Protein AF-A0A6F8T9M8-F1 (afdb_monomer)

Mean predicted aligned error: 12.47 Å

pLDDT: mean 72.87, std 20.59, range [35.25, 96.31]

Nearest PDB structures (foldseek):
  6jpa-assembly1_E  TM=3.688E-01  e=9.838E+00  Oryctolagus cuniculus

Structure (mmCIF, N/CA/C/O backbone):
data_AF-A0A6F8T9M8-F1
#
_entry.id   AF-A0A6F8T9M8-F1
#
loop_
_atom_site.group_PDB
_atom_site.id
_atom_site.type_symbol
_atom_site.label_atom_id
_atom_site.label_alt_id
_atom_site.label_comp_id
_atom_site.label_asym_id
_atom_site.label_entity_id
_atom_site.label_seq_id
_atom_site.pdbx_PDB_ins_code
_atom_site.Cartn_x
_atom_site.Cartn_y
_atom_site.Cartn_z
_atom_site.occupancy
_atom_site.B_iso_or_equiv
_atom_site.auth_seq_id
_atom_site.auth_comp_id
_atom_site.auth_asym_id
_atom_site.auth_atom_id
_atom_site.pdbx_PDB_model_num
ATOM 1 N N . MET A 1 1 ? 13.494 2.094 -14.022 1.00 35.25 1 MET A N 1
ATOM 2 C CA . MET A 1 1 ? 14.704 1.904 -13.189 1.00 35.25 1 MET A CA 1
ATOM 3 C C . MET A 1 1 ? 14.731 2.970 -12.108 1.00 35.25 1 MET A C 1
ATOM 5 O O . MET A 1 1 ? 15.024 4.122 -12.408 1.00 35.25 1 MET A O 1
ATOM 9 N N . CYS A 1 2 ? 14.382 2.613 -10.874 1.00 37.81 2 CYS A N 1
ATOM 10 C CA . CYS A 1 2 ? 14.589 3.491 -9.726 1.00 37.81 2 CYS A CA 1
ATOM 11 C C . CYS A 1 2 ? 16.069 3.392 -9.318 1.00 37.81 2 CYS A C 1
ATOM 13 O O . CYS A 1 2 ? 16.525 2.294 -9.006 1.00 37.81 2 CYS A O 1
ATOM 15 N N . PRO A 1 3 ? 16.855 4.482 -9.376 1.00 40.31 3 PRO A N 1
ATOM 16 C CA . PRO A 1 3 ? 18.238 4.455 -8.921 1.00 40.31 3 PRO A CA 1
ATOM 17 C C . PRO A 1 3 ? 18.263 4.249 -7.402 1.00 40.31 3 PRO A C 1
ATOM 19 O O . PRO A 1 3 ? 17.429 4.806 -6.688 1.00 40.31 3 PRO A O 1
ATOM 22 N N . GLU A 1 4 ? 19.227 3.462 -6.930 1.00 45.34 4 GLU A N 1
ATOM 23 C CA . GLU A 1 4 ? 19.414 2.910 -5.576 1.00 45.34 4 GLU A CA 1
ATOM 24 C C . GLU A 1 4 ? 19.628 3.947 -4.445 1.00 45.34 4 GLU A C 1
ATOM 26 O O . GLU A 1 4 ? 20.493 3.808 -3.581 1.00 45.34 4 GLU A O 1
ATOM 31 N N . ASN A 1 5 ? 18.853 5.028 -4.405 1.00 49.91 5 ASN A N 1
ATOM 32 C CA . ASN A 1 5 ? 18.964 6.061 -3.386 1.00 49.91 5 ASN A CA 1
ATOM 33 C C . ASN A 1 5 ? 17.961 5.805 -2.256 1.00 49.91 5 ASN A C 1
ATOM 35 O O . ASN A 1 5 ? 16.761 6.007 -2.419 1.00 49.91 5 ASN A O 1
ATOM 39 N N . ARG A 1 6 ? 18.453 5.468 -1.054 1.00 49.44 6 ARG A N 1
ATOM 40 C CA . ARG A 1 6 ? 17.645 5.343 0.186 1.00 49.44 6 ARG A CA 1
ATOM 41 C C . ARG A 1 6 ? 16.740 6.552 0.470 1.00 49.44 6 ARG A C 1
ATOM 43 O O . ARG A 1 6 ? 15.742 6.416 1.170 1.00 49.44 6 ARG A O 1
ATOM 50 N N . ALA A 1 7 ? 17.079 7.736 -0.044 1.00 52.22 7 ALA A N 1
ATOM 51 C CA . ALA A 1 7 ? 16.237 8.929 0.054 1.00 52.22 7 ALA A CA 1
ATOM 52 C C . ALA A 1 7 ? 14.941 8.833 -0.781 1.00 52.22 7 ALA A C 1
ATOM 54 O O . ALA A 1 7 ? 13.928 9.399 -0.382 1.00 52.22 7 ALA A O 1
ATOM 55 N N . TYR A 1 8 ? 14.972 8.107 -1.903 1.00 52.41 8 TYR A N 1
ATOM 56 C CA . TYR A 1 8 ? 13.845 7.892 -2.815 1.00 52.41 8 TYR A CA 1
ATOM 57 C C . TYR A 1 8 ? 12.828 6.909 -2.221 1.00 52.41 8 TYR A C 1
ATOM 59 O O . TYR A 1 8 ? 11.646 7.230 -2.140 1.00 52.41 8 TYR A O 1
ATOM 67 N N . ILE A 1 9 ? 13.317 5.782 -1.688 1.00 56.09 9 ILE A N 1
ATOM 68 C CA . ILE A 1 9 ? 12.514 4.749 -1.004 1.00 56.09 9 ILE A CA 1
ATOM 69 C C . ILE A 1 9 ? 11.784 5.340 0.204 1.00 56.09 9 ILE A C 1
ATOM 71 O O . ILE A 1 9 ? 10.574 5.203 0.357 1.00 56.09 9 ILE A O 1
ATOM 75 N N . ARG A 1 10 ? 12.496 6.134 1.017 1.00 62.06 10 ARG A N 1
ATOM 76 C CA . ARG A 1 10 ? 11.865 6.828 2.143 1.00 62.06 10 ARG A CA 1
ATOM 77 C C . ARG A 1 10 ? 10.745 7.764 1.697 1.00 62.06 10 ARG A C 1
ATOM 79 O O . ARG A 1 10 ? 9.869 8.048 2.500 1.00 62.06 10 ARG A O 1
ATOM 86 N N . ASN A 1 11 ? 10.755 8.298 0.478 1.00 78.56 11 ASN A N 1
ATOM 87 C CA . ASN A 1 11 ? 9.711 9.230 0.063 1.00 78.56 11 ASN A CA 1
ATOM 88 C C . ASN A 1 11 ? 8.414 8.511 -0.327 1.00 78.56 11 ASN A C 1
ATOM 90 O O . ASN A 1 11 ? 7.344 8.949 0.092 1.00 78.56 11 ASN A O 1
ATOM 94 N N . CYS A 1 12 ? 8.494 7.388 -1.049 1.00 85.75 12 CYS A N 1
ATOM 95 C CA . CYS A 1 12 ? 7.301 6.618 -1.403 1.00 85.75 12 CYS A CA 1
ATOM 96 C C . CYS A 1 12 ? 6.661 5.940 -0.181 1.00 85.75 12 CYS A C 1
ATOM 98 O O . CYS A 1 12 ? 5.442 6.018 -0.036 1.00 85.75 12 CYS A O 1
ATOM 100 N N . GLU A 1 13 ? 7.449 5.412 0.761 1.00 89.38 13 GLU A N 1
ATOM 101 C CA . GLU A 1 13 ? 6.940 4.864 2.029 1.00 89.38 13 GLU A CA 1
ATOM 102 C C . GLU A 1 13 ? 6.153 5.907 2.838 1.00 89.38 13 GLU A C 1
ATOM 104 O O . GLU A 1 13 ? 5.002 5.674 3.217 1.00 89.38 13 GLU A O 1
ATOM 109 N N . HIS A 1 14 ? 6.744 7.085 3.086 1.00 85.75 14 HIS A N 1
ATOM 110 C CA . HIS A 1 14 ? 6.089 8.126 3.886 1.00 85.75 14 HIS A CA 1
ATOM 111 C C . HIS A 1 14 ? 4.812 8.646 3.218 1.00 85.75 14 HIS A C 1
ATOM 113 O O . HIS A 1 14 ? 3.808 8.863 3.900 1.00 85.75 14 HIS A O 1
ATOM 119 N N . GLN A 1 15 ? 4.832 8.854 1.900 1.00 88.38 15 GLN A N 1
ATOM 120 C CA . GLN A 1 15 ? 3.669 9.368 1.178 1.00 88.38 15 GLN A CA 1
ATOM 121 C C . GLN A 1 15 ? 2.545 8.333 1.090 1.00 88.38 15 GLN A C 1
ATOM 123 O O . GLN A 1 15 ? 1.382 8.683 1.299 1.00 88.38 15 GLN A O 1
ATOM 128 N N . SER A 1 16 ? 2.877 7.062 0.860 1.00 92.56 16 SER A N 1
ATOM 129 C CA . SER A 1 16 ? 1.905 5.965 0.856 1.00 92.56 16 SER A CA 1
ATOM 130 C C . SER A 1 16 ? 1.310 5.719 2.237 1.00 92.56 16 SER A C 1
ATOM 132 O O . SER A 1 16 ? 0.094 5.565 2.358 1.00 92.56 16 SER A O 1
ATOM 134 N N . PHE A 1 17 ? 2.120 5.783 3.296 1.00 91.00 17 PHE A N 1
ATOM 135 C CA . PHE A 1 17 ? 1.613 5.736 4.665 1.00 91.00 17 PHE A CA 1
ATOM 136 C C . PHE A 1 17 ? 0.635 6.881 4.951 1.00 91.00 17 PHE A C 1
ATOM 138 O O . PHE A 1 17 ? -0.466 6.640 5.451 1.00 91.00 17 PHE A O 1
ATOM 145 N N . TYR A 1 18 ? 1.010 8.116 4.601 1.00 86.88 18 TYR A N 1
ATOM 146 C CA . TYR A 1 18 ? 0.172 9.290 4.836 1.00 86.88 18 TYR A CA 1
ATOM 147 C C . TYR A 1 18 ? -1.163 9.200 4.098 1.00 86.88 18 TYR A C 1
ATOM 149 O O . TYR A 1 18 ? -2.221 9.383 4.701 1.00 86.88 18 TYR A O 1
ATOM 157 N N . LEU A 1 19 ? -1.125 8.865 2.809 1.00 89.69 19 LEU A N 1
ATOM 158 C CA . LEU A 1 19 ? -2.331 8.726 2.006 1.00 89.69 19 LEU A CA 1
ATOM 159 C C . LEU A 1 19 ? -3.242 7.618 2.552 1.00 89.69 19 LEU A C 1
ATOM 161 O O . LEU A 1 19 ? -4.447 7.825 2.681 1.00 89.69 19 LEU A O 1
ATOM 165 N N . ALA A 1 20 ? -2.686 6.458 2.905 1.00 93.31 20 ALA A N 1
ATOM 166 C CA . ALA A 1 20 ? -3.474 5.361 3.458 1.00 93.31 20 ALA A CA 1
ATOM 167 C C . ALA A 1 20 ? -4.118 5.728 4.806 1.00 93.31 20 ALA A C 1
ATOM 169 O O . ALA A 1 20 ? -5.266 5.353 5.046 1.00 93.31 20 ALA A O 1
ATOM 170 N N . ALA A 1 21 ? -3.421 6.484 5.661 1.00 89.38 21 ALA A N 1
ATOM 171 C CA . ALA A 1 21 ? -3.983 6.997 6.910 1.00 89.38 21 ALA A CA 1
ATOM 172 C C . ALA A 1 21 ? -5.179 7.927 6.654 1.00 89.38 21 ALA A C 1
ATOM 174 O O . ALA A 1 21 ? -6.247 7.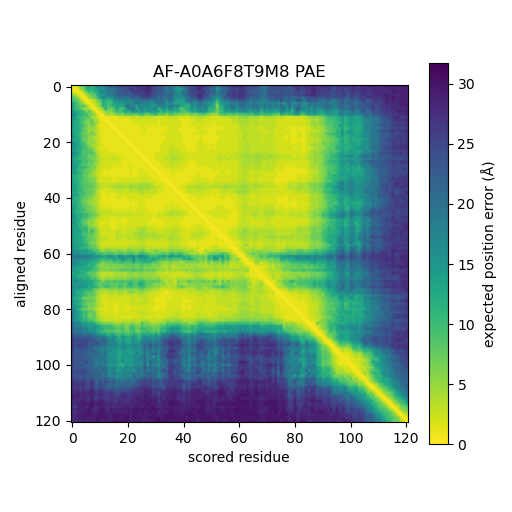707 7.223 1.00 89.38 21 ALA A O 1
ATOM 175 N N . LEU A 1 22 ? -5.026 8.909 5.756 1.00 86.69 22 LEU A N 1
A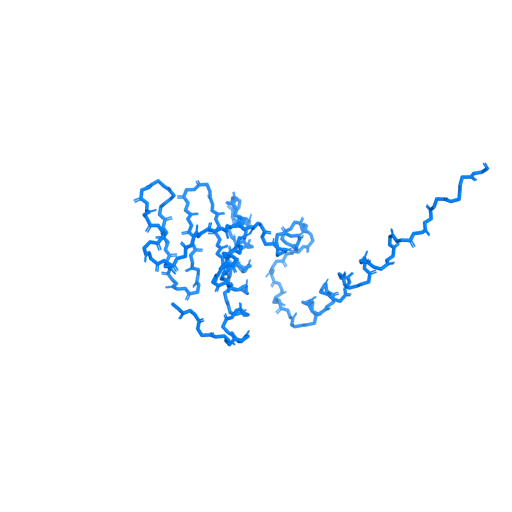TOM 176 C CA . LEU A 1 22 ? -6.100 9.841 5.392 1.00 86.69 22 LEU A CA 1
ATOM 177 C C . LEU A 1 22 ? -7.324 9.113 4.825 1.00 86.69 22 LEU A C 1
ATOM 179 O O . LEU A 1 22 ? -8.446 9.352 5.257 1.00 86.69 22 LEU A O 1
ATOM 183 N N . LEU A 1 23 ? -7.117 8.178 3.894 1.00 87.81 23 LEU A N 1
ATOM 184 C CA . LEU A 1 23 ? -8.213 7.402 3.309 1.00 87.81 23 LEU A CA 1
ATOM 185 C C . LEU A 1 23 ? -8.978 6.614 4.380 1.00 87.81 23 LEU A C 1
ATOM 187 O O . LEU A 1 23 ? -10.207 6.609 4.378 1.00 87.81 23 LEU A O 1
ATOM 191 N N . ARG A 1 24 ? -8.273 5.999 5.337 1.00 88.56 24 ARG A N 1
ATOM 192 C CA . ARG A 1 24 ? -8.911 5.263 6.439 1.00 88.56 24 ARG A CA 1
ATOM 193 C C . ARG A 1 24 ? -9.693 6.176 7.387 1.00 88.56 24 ARG A C 1
ATOM 195 O O . ARG A 1 24 ? -10.737 5.745 7.868 1.00 88.56 24 ARG A O 1
ATOM 202 N N . GLN A 1 25 ? -9.235 7.409 7.632 1.00 85.00 25 GLN A N 1
ATOM 203 C CA . GLN A 1 25 ? -9.988 8.404 8.416 1.00 85.00 25 GLN A CA 1
ATOM 204 C C . GLN A 1 25 ? -11.328 8.750 7.755 1.00 85.00 25 GLN A C 1
ATOM 206 O O . GLN A 1 25 ? -12.337 8.878 8.441 1.00 85.00 25 GLN A O 1
ATOM 211 N N . GLU A 1 26 ? -11.358 8.778 6.423 1.00 84.25 26 GLU A N 1
ATOM 212 C CA . GLU A 1 26 ? -12.574 8.962 5.621 1.00 84.25 26 GLU A CA 1
ATOM 213 C C . GLU A 1 26 ? -13.376 7.658 5.422 1.00 84.25 26 GLU A C 1
ATOM 215 O O . GLU A 1 26 ? -14.256 7.576 4.567 1.00 84.25 26 GLU A O 1
ATOM 220 N N . ASN A 1 27 ? -13.091 6.611 6.207 1.00 86.81 27 ASN A N 1
ATOM 221 C CA . ASN A 1 27 ? -13.703 5.279 6.113 1.00 86.81 27 ASN A CA 1
ATOM 222 C C . ASN A 1 27 ? -13.513 4.580 4.752 1.00 86.81 27 ASN A C 1
ATOM 224 O O . ASN A 1 27 ? -14.298 3.704 4.380 1.00 86.81 27 ASN A O 1
ATOM 228 N N . ILE A 1 28 ? -12.453 4.916 4.012 1.00 87.62 28 ILE A N 1
ATOM 229 C CA . ILE A 1 28 ? -12.076 4.251 2.762 1.00 87.62 28 ILE A CA 1
ATOM 230 C C . ILE A 1 28 ? -11.017 3.179 3.070 1.00 87.62 28 ILE A C 1
ATOM 232 O O . ILE A 1 28 ? -9.906 3.511 3.493 1.00 87.62 28 ILE A O 1
ATOM 236 N N . PRO A 1 29 ? -11.302 1.882 2.834 1.00 92.94 29 PRO A N 1
ATOM 237 C CA . PRO A 1 29 ? -10.310 0.829 3.014 1.00 92.94 29 PRO A CA 1
ATOM 238 C C . PRO A 1 29 ? -9.115 1.020 2.072 1.00 92.94 29 PRO A C 1
ATOM 240 O O . PRO A 1 29 ? -9.255 0.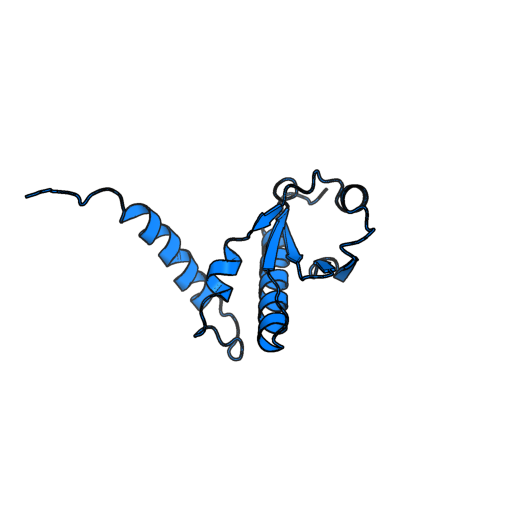967 0.847 1.00 92.94 29 PRO A O 1
ATOM 243 N N . ALA A 1 30 ? -7.938 1.214 2.662 1.00 94.75 30 ALA A N 1
ATOM 244 C CA . ALA A 1 30 ? -6.677 1.415 1.959 1.00 94.75 30 ALA A CA 1
ATOM 245 C C . ALA A 1 30 ? -5.570 0.579 2.610 1.00 94.75 30 ALA A C 1
ATOM 247 O O . ALA A 1 30 ? -5.412 0.604 3.832 1.00 94.75 30 ALA A O 1
ATOM 248 N N . THR A 1 31 ? -4.796 -0.142 1.807 1.00 96.31 31 THR A N 1
ATOM 249 C CA . THR A 1 31 ? -3.697 -1.0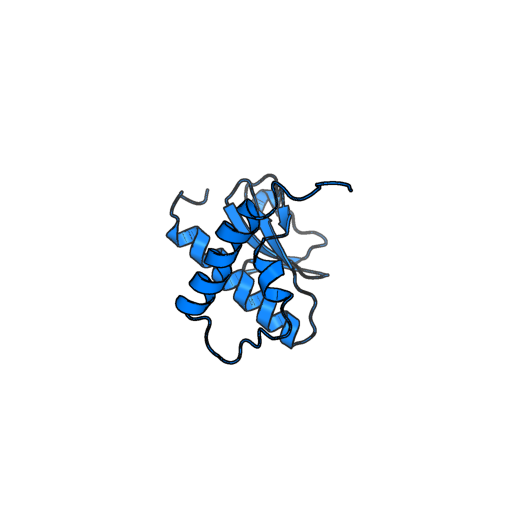10 2.255 1.00 96.31 31 THR A CA 1
ATOM 250 C C . THR A 1 31 ? -2.420 -0.609 1.539 1.00 96.31 31 THR A C 1
ATOM 252 O O . THR A 1 31 ? -2.432 -0.379 0.333 1.00 96.31 31 THR A O 1
ATOM 255 N N . VAL A 1 32 ? -1.319 -0.522 2.275 1.00 96.06 32 VAL A N 1
ATOM 256 C CA . VAL A 1 32 ? -0.006 -0.181 1.719 1.00 96.06 32 VAL A CA 1
ATOM 257 C C . VAL A 1 32 ? 0.677 -1.451 1.208 1.00 96.06 32 VAL A C 1
ATOM 259 O O . VAL A 1 32 ? 0.688 -2.462 1.911 1.00 96.06 32 VAL A O 1
ATOM 262 N N . TYR A 1 33 ? 1.239 -1.418 0.006 1.00 95.69 33 TYR A N 1
ATOM 263 C CA . TYR A 1 33 ? 1.961 -2.541 -0.592 1.00 95.69 33 TYR A CA 1
ATOM 264 C C . TYR A 1 33 ? 3.336 -2.106 -1.080 1.00 95.69 33 TYR A C 1
ATOM 266 O O . TYR A 1 33 ? 3.472 -1.004 -1.605 1.00 95.69 33 TYR A O 1
ATOM 274 N N . ASP A 1 34 ? 4.304 -3.004 -0.958 1.00 93.69 34 ASP A N 1
ATOM 275 C CA . ASP A 1 34 ? 5.649 -2.856 -1.501 1.00 93.69 34 ASP A CA 1
ATOM 276 C C . ASP A 1 34 ? 5.762 -3.699 -2.777 1.00 93.69 34 ASP A C 1
ATOM 278 O O . ASP A 1 34 ? 5.380 -4.870 -2.788 1.00 93.69 34 ASP A O 1
ATOM 282 N N . ILE A 1 35 ? 6.229 -3.082 -3.862 1.00 92.06 35 ILE A N 1
ATOM 283 C CA . ILE A 1 35 ? 6.601 -3.735 -5.117 1.00 92.06 35 ILE A CA 1
ATOM 284 C C . ILE A 1 35 ? 8.074 -4.123 -4.977 1.00 92.06 35 ILE A C 1
ATOM 286 O O . ILE A 1 35 ? 8.961 -3.266 -5.036 1.00 92.06 35 ILE A O 1
ATOM 290 N N . GLU A 1 36 ? 8.318 -5.404 -4.719 1.00 89.00 36 GLU A N 1
ATOM 291 C CA . GLU A 1 36 ? 9.579 -5.898 -4.153 1.00 89.00 36 GLU A CA 1
ATOM 292 C C . GLU A 1 36 ? 10.774 -5.693 -5.091 1.00 89.00 36 GLU A C 1
ATOM 294 O O . GLU A 1 36 ? 11.847 -5.268 -4.665 1.00 89.00 36 GLU A O 1
ATOM 299 N N . ASP A 1 37 ? 10.587 -5.958 -6.383 1.00 88.00 37 ASP A N 1
ATOM 300 C CA . ASP A 1 37 ? 11.660 -5.948 -7.381 1.00 88.00 37 ASP A CA 1
ATOM 301 C C . ASP A 1 37 ? 12.159 -4.540 -7.744 1.00 88.00 37 ASP A C 1
ATOM 303 O O . ASP A 1 37 ? 13.284 -4.390 -8.223 1.00 88.00 37 ASP A O 1
ATOM 307 N N . ILE A 1 38 ? 11.360 -3.505 -7.474 1.00 87.19 38 ILE A N 1
ATOM 308 C CA . ILE A 1 38 ? 11.729 -2.096 -7.682 1.00 87.19 38 ILE A CA 1
ATOM 309 C C . ILE A 1 38 ? 11.816 -1.290 -6.385 1.00 87.19 38 ILE A C 1
ATOM 311 O O . ILE A 1 38 ? 12.109 -0.094 -6.442 1.00 87.19 38 ILE A O 1
ATOM 315 N N . ASN A 1 39 ? 11.597 -1.933 -5.234 1.00 88.12 39 ASN A N 1
ATOM 316 C CA . ASN A 1 39 ? 11.630 -1.317 -3.910 1.00 88.12 39 ASN A CA 1
ATOM 317 C C . ASN A 1 39 ? 10.778 -0.034 -3.840 1.00 88.12 39 ASN A C 1
ATOM 319 O O . ASN A 1 39 ? 11.276 1.059 -3.545 1.00 88.12 39 ASN A O 1
ATOM 323 N N . HIS A 1 40 ? 9.497 -0.166 -4.196 1.00 91.19 40 HIS A N 1
ATOM 324 C CA . HIS A 1 40 ? 8.568 0.959 -4.312 1.00 91.19 40 HIS A CA 1
ATOM 325 C C . HIS A 1 40 ? 7.261 0.705 -3.570 1.00 91.19 40 HIS A C 1
ATOM 327 O O . HIS A 1 40 ? 6.663 -0.354 -3.718 1.00 91.19 40 HIS A O 1
ATOM 333 N N . THR A 1 41 ? 6.782 1.696 -2.821 1.00 93.12 41 THR A N 1
ATOM 334 C CA . THR A 1 41 ? 5.596 1.552 -1.972 1.00 93.12 41 THR A CA 1
ATOM 335 C C . THR A 1 41 ? 4.399 2.301 -2.547 1.00 93.12 41 THR A C 1
ATOM 337 O O . THR A 1 41 ? 4.466 3.505 -2.804 1.00 93.12 41 THR A O 1
ATOM 340 N N . VAL A 1 42 ? 3.262 1.616 -2.660 1.00 94.69 42 VAL A N 1
ATOM 341 C CA . VAL A 1 42 ? 2.000 2.128 -3.218 1.00 94.69 42 VAL A CA 1
ATOM 342 C C . VAL A 1 42 ? 0.826 1.902 -2.265 1.00 94.69 42 VAL A C 1
ATOM 344 O O . VAL A 1 42 ? 0.904 1.118 -1.317 1.00 94.69 42 VAL A O 1
ATOM 347 N N . VAL A 1 43 ? -0.299 2.570 -2.522 1.00 96.00 43 VAL A N 1
ATOM 348 C CA . VAL A 1 43 ? -1.551 2.389 -1.772 1.00 96.00 43 VAL A CA 1
ATOM 349 C C . VAL A 1 43 ? -2.584 1.707 -2.653 1.00 96.00 43 VAL A C 1
ATOM 351 O O . VAL A 1 43 ? -2.905 2.181 -3.736 1.00 96.00 43 VAL A O 1
ATOM 354 N N . VAL A 1 44 ? -3.161 0.612 -2.176 1.00 95.19 44 VAL A N 1
ATOM 355 C CA . VAL A 1 44 ? -4.202 -0.134 -2.882 1.00 95.19 44 VAL A CA 1
ATOM 356 C C . VAL A 1 44 ? -5.525 0.005 -2.142 1.00 95.19 44 VAL A C 1
ATOM 358 O O . VAL A 1 44 ? -5.618 -0.209 -0.935 1.00 95.19 44 VAL A O 1
ATOM 361 N N . THR A 1 45 ? -6.569 0.336 -2.891 1.00 94.06 45 THR A N 1
ATOM 362 C CA . THR A 1 45 ? -7.967 0.329 -2.447 1.00 94.06 45 THR A CA 1
ATOM 363 C C . THR A 1 45 ? -8.730 -0.786 -3.167 1.00 94.06 45 THR A C 1
ATOM 365 O O . THR A 1 45 ? -8.171 -1.550 -3.963 1.00 94.06 45 THR A O 1
ATOM 368 N N . LYS A 1 46 ? -10.045 -0.879 -2.934 1.00 90.62 46 LYS A N 1
ATOM 369 C CA . LYS A 1 46 ? -10.902 -1.831 -3.656 1.00 90.62 46 LYS A CA 1
ATOM 370 C C . LYS A 1 46 ? -10.790 -1.684 -5.181 1.00 90.62 46 LYS A C 1
ATOM 372 O O . LYS A 1 46 ? -10.775 -2.696 -5.875 1.00 90.62 46 LYS A O 1
ATOM 377 N N . TYR A 1 47 ? -10.692 -0.454 -5.686 1.00 90.94 47 TYR A N 1
ATOM 378 C CA . TYR A 1 47 ? -10.786 -0.170 -7.124 1.00 90.94 47 TYR A CA 1
ATOM 379 C C . TYR A 1 47 ? -9.512 0.405 -7.735 1.00 90.94 47 TYR A C 1
ATOM 381 O O . TYR A 1 47 ? -9.354 0.342 -8.951 1.00 90.94 47 TYR A O 1
ATOM 389 N N . PHE A 1 48 ? -8.599 0.931 -6.918 1.00 93.06 48 PHE A N 1
ATOM 390 C CA . PHE A 1 48 ? -7.443 1.673 -7.412 1.00 93.06 48 PHE A CA 1
ATOM 391 C C . PHE A 1 48 ? -6.134 1.203 -6.797 1.00 93.06 48 PHE A C 1
ATOM 393 O O . PHE A 1 48 ? -6.091 0.871 -5.612 1.00 93.06 48 PHE A O 1
ATOM 400 N N . LEU A 1 49 ? -5.077 1.251 -7.601 1.00 93.44 49 LEU A N 1
ATOM 401 C CA . LEU A 1 49 ? -3.704 1.364 -7.130 1.00 93.44 49 LEU A CA 1
ATOM 402 C C . LEU A 1 49 ? -3.297 2.829 -7.265 1.00 93.44 49 LEU A C 1
ATOM 404 O O . LEU A 1 49 ? -3.466 3.435 -8.321 1.00 93.44 49 LEU A O 1
ATOM 408 N N . ILE A 1 50 ? -2.806 3.408 -6.184 1.00 93.81 50 ILE A N 1
ATOM 409 C CA . ILE A 1 50 ? -2.431 4.810 -6.098 1.00 93.81 50 ILE A CA 1
ATOM 410 C C . ILE A 1 50 ? -0.942 4.866 -5.805 1.00 93.81 50 ILE A C 1
ATOM 412 O O . ILE A 1 50 ? -0.469 4.306 -4.816 1.00 93.81 50 ILE A O 1
ATOM 416 N N . ASP A 1 51 ? -0.226 5.569 -6.666 1.00 91.88 51 ASP A N 1
ATOM 417 C CA . ASP A 1 51 ? 1.181 5.883 -6.511 1.00 91.88 51 ASP A CA 1
ATOM 418 C C . ASP A 1 51 ? 1.305 7.360 -6.125 1.00 91.88 51 ASP A C 1
ATOM 420 O O . ASP A 1 51 ? 1.319 8.235 -7.001 1.00 91.88 51 ASP A O 1
ATOM 424 N N . PRO A 1 52 ? 1.329 7.676 -4.820 1.00 83.94 52 PRO A N 1
ATOM 425 C CA . PRO A 1 52 ? 1.364 9.061 -4.372 1.00 83.94 52 PRO A CA 1
ATOM 426 C C . PRO A 1 52 ? 2.687 9.742 -4.726 1.00 83.94 52 PRO A C 1
ATOM 428 O O . PRO A 1 52 ? 2.695 10.942 -4.987 1.00 83.94 52 PRO A O 1
ATOM 431 N N . TRP A 1 53 ? 3.774 8.974 -4.816 1.00 84.88 53 TRP A N 1
ATOM 432 C CA . TRP A 1 53 ? 5.091 9.488 -5.167 1.00 84.88 53 TRP A CA 1
ATOM 433 C C . TRP A 1 53 ? 5.165 9.951 -6.620 1.00 84.88 53 TRP A C 1
ATOM 435 O O . TRP A 1 53 ? 5.698 11.022 -6.908 1.00 84.88 53 TRP A O 1
ATOM 445 N N . MET A 1 54 ? 4.583 9.176 -7.534 1.00 83.94 54 MET A N 1
ATOM 446 C CA . MET A 1 54 ? 4.468 9.549 -8.946 1.00 83.94 54 MET A CA 1
ATOM 447 C C . MET A 1 54 ? 3.256 10.445 -9.243 1.00 83.94 54 MET A C 1
ATOM 449 O O . MET A 1 54 ? 3.111 10.922 -10.370 1.00 83.94 54 MET A O 1
ATOM 453 N N . GLY A 1 55 ? 2.362 10.660 -8.273 1.00 84.31 55 GLY A N 1
ATOM 454 C CA . GLY A 1 55 ? 1.102 11.376 -8.477 1.00 84.31 55 GLY A CA 1
ATOM 455 C C . GLY A 1 55 ? 0.184 10.679 -9.488 1.00 84.31 55 GLY A C 1
ATOM 456 O O . GLY A 1 55 ? -0.451 11.342 -10.314 1.00 84.31 55 GLY A O 1
ATOM 457 N N . ARG A 1 56 ? 0.150 9.339 -9.481 1.00 87.56 56 ARG A N 1
ATOM 458 C CA . ARG A 1 56 ? -0.630 8.522 -10.426 1.00 87.56 56 ARG A CA 1
ATOM 459 C C . ARG A 1 56 ? -1.679 7.678 -9.714 1.00 87.56 56 ARG A C 1
ATOM 461 O O . ARG A 1 56 ? -1.480 7.216 -8.596 1.00 87.56 56 ARG A O 1
ATOM 468 N N . ILE A 1 57 ? -2.801 7.467 -10.395 1.00 90.94 57 ILE A N 1
ATOM 469 C CA . ILE A 1 57 ? -3.889 6.594 -9.954 1.00 90.94 57 ILE A CA 1
ATOM 470 C C . ILE A 1 57 ? -4.222 5.672 -11.116 1.00 90.94 57 ILE A C 1
ATOM 472 O O . ILE A 1 57 ? -4.462 6.133 -12.232 1.00 90.94 57 ILE A O 1
ATOM 476 N N . PHE A 1 58 ? -4.259 4.381 -10.835 1.00 89.94 58 PHE A N 1
ATOM 477 C CA . PHE A 1 58 ? -4.523 3.337 -11.806 1.00 89.94 58 PHE A CA 1
ATOM 478 C C . PHE A 1 58 ? -5.763 2.555 -11.401 1.00 89.94 58 PHE A C 1
ATOM 480 O O . PHE A 1 58 ? -5.935 2.188 -10.236 1.00 89.94 58 PHE A O 1
ATOM 487 N N . SER A 1 59 ? -6.631 2.287 -12.372 1.00 89.38 59 SER A N 1
ATOM 488 C CA . SER A 1 59 ? -7.769 1.392 -12.175 1.00 89.38 59 SER A CA 1
ATOM 489 C C . SER A 1 59 ? -7.266 -0.041 -12.036 1.00 89.38 59 SER A C 1
ATOM 491 O O . SER A 1 59 ? -6.475 -0.510 -12.852 1.00 89.38 59 SER A O 1
ATOM 493 N N . ARG A 1 60 ? -7.761 -0.783 -11.042 1.00 82.12 60 ARG A N 1
ATOM 494 C CA . ARG A 1 60 ? -7.411 -2.204 -10.889 1.00 82.12 60 ARG A CA 1
ATOM 495 C C . ARG A 1 60 ? -7.981 -3.080 -12.002 1.00 82.12 60 ARG A C 1
ATOM 497 O O . ARG A 1 60 ? -7.423 -4.132 -12.290 1.00 82.12 60 ARG A O 1
ATOM 504 N N . SER A 1 61 ? -9.085 -2.668 -12.620 1.00 76.94 61 SER A N 1
ATOM 505 C CA . SER A 1 61 ? -9.652 -3.343 -13.785 1.00 76.94 61 SER A CA 1
ATOM 506 C C . SER A 1 61 ? -9.173 -2.635 -15.049 1.00 76.94 61 SER A C 1
ATOM 508 O O . SER A 1 61 ? -9.721 -1.593 -15.416 1.00 76.94 61 SER A O 1
ATOM 510 N N . GLY A 1 62 ? -8.144 -3.186 -15.694 1.00 67.50 62 GLY A N 1
ATOM 511 C CA . GLY A 1 62 ? -7.743 -2.802 -17.051 1.00 67.50 62 GLY A CA 1
ATOM 512 C C . GLY A 1 62 ? -6.499 -1.922 -17.189 1.00 67.50 62 GLY A C 1
ATOM 513 O O . GLY A 1 62 ? -6.258 -1.434 -18.287 1.00 67.50 62 GLY A O 1
ATOM 514 N N . THR A 1 63 ? -5.707 -1.706 -16.136 1.00 75.25 63 THR A N 1
ATOM 515 C CA . THR A 1 63 ? -4.373 -1.101 -16.292 1.00 75.25 63 THR A CA 1
ATOM 516 C C . THR A 1 63 ? -3.302 -2.186 -16.344 1.00 75.25 63 THR A C 1
ATOM 518 O O . THR A 1 63 ? -3.157 -2.947 -15.389 1.00 75.25 63 THR A O 1
ATOM 521 N N . ASP A 1 64 ? -2.535 -2.225 -17.437 1.00 79.19 64 ASP A N 1
ATOM 522 C CA . ASP A 1 64 ? -1.279 -2.971 -17.479 1.00 79.19 64 ASP A CA 1
ATOM 523 C C . ASP A 1 64 ? -0.202 -2.179 -16.729 1.00 79.19 64 ASP A C 1
ATOM 525 O O . ASP A 1 64 ? 0.378 -1.209 -17.217 1.00 79.19 64 ASP A O 1
ATOM 529 N N . LEU A 1 65 ? -0.001 -2.561 -15.474 1.00 83.06 65 LEU A N 1
ATOM 530 C CA . LEU A 1 65 ? 0.983 -1.944 -14.597 1.00 83.06 65 LEU A CA 1
ATOM 531 C C . LEU A 1 65 ? 2.401 -2.468 -14.860 1.00 83.06 65 LEU A C 1
ATOM 533 O O . LEU A 1 65 ? 3.360 -1.823 -14.431 1.00 83.06 65 LEU A O 1
ATOM 537 N N . PHE A 1 66 ? 2.539 -3.614 -15.541 1.00 81.81 66 PHE A N 1
ATOM 538 C CA . PHE A 1 66 ? 3.836 -4.231 -15.810 1.00 81.81 66 PHE A CA 1
ATOM 539 C C . PHE A 1 66 ? 4.641 -3.323 -16.734 1.00 81.81 66 PHE A C 1
ATOM 541 O O . PHE A 1 66 ? 5.797 -3.019 -16.446 1.00 81.81 66 PHE A O 1
ATOM 548 N N . GLU A 1 67 ? 4.003 -2.815 -17.791 1.00 79.25 67 GLU A N 1
ATOM 549 C CA . GLU A 1 67 ? 4.622 -1.879 -18.731 1.00 79.25 67 GLU A CA 1
ATOM 550 C C . GLU A 1 67 ? 5.002 -0.554 -18.051 1.00 79.25 67 GLU A C 1
ATOM 552 O O . GLU A 1 67 ? 6.094 -0.032 -18.272 1.00 79.25 67 GLU A O 1
ATOM 557 N N . PHE A 1 68 ? 4.141 -0.029 -17.170 1.00 85.00 68 PHE A N 1
ATOM 558 C CA . PHE A 1 68 ? 4.399 1.243 -16.490 1.00 85.00 68 PHE A CA 1
ATOM 559 C C . PHE A 1 68 ? 5.579 1.165 -15.514 1.00 85.00 68 PHE A C 1
ATOM 561 O O . PHE A 1 68 ? 6.470 2.017 -15.543 1.00 85.00 68 PHE A O 1
ATOM 568 N N . TYR A 1 69 ? 5.590 0.161 -14.635 1.00 84.19 69 TYR A N 1
ATOM 569 C CA . TYR A 1 69 ? 6.642 0.018 -13.627 1.00 84.19 69 TYR A CA 1
ATOM 570 C C . TYR A 1 69 ? 7.895 -0.679 -14.162 1.00 84.19 69 TYR A C 1
ATOM 572 O O . TYR A 1 69 ? 8.958 -0.570 -13.544 1.00 84.19 69 TYR A O 1
ATOM 580 N N . ASN A 1 70 ? 7.791 -1.363 -15.307 1.00 85.38 70 ASN A N 1
ATOM 581 C CA . ASN A 1 70 ? 8.811 -2.269 -15.830 1.00 85.38 70 ASN A CA 1
ATOM 582 C C . ASN A 1 70 ? 9.274 -3.251 -14.733 1.00 85.38 70 ASN A C 1
ATOM 584 O O . ASN A 1 70 ? 10.461 -3.344 -14.410 1.00 85.38 70 ASN A O 1
ATOM 588 N N . SER A 1 71 ? 8.294 -3.909 -14.114 1.00 80.62 71 SER A N 1
ATOM 589 C CA . SER A 1 71 ? 8.404 -4.726 -12.902 1.00 80.62 71 SER A CA 1
ATOM 590 C C . SER A 1 71 ? 7.477 -5.929 -13.026 1.00 80.62 71 SER A C 1
ATOM 592 O O . SER A 1 71 ? 6.396 -5.817 -13.595 1.00 80.62 71 SER A O 1
ATOM 594 N N . SER A 1 72 ? 7.877 -7.054 -12.441 1.00 80.12 72 SER A N 1
ATOM 595 C CA . SER A 1 72 ? 7.063 -8.264 -12.267 1.00 80.12 72 SER A CA 1
ATOM 596 C C . SER A 1 72 ? 5.810 -8.056 -11.408 1.00 80.12 72 SER A C 1
ATOM 598 O O . SER A 1 72 ? 4.935 -8.922 -11.402 1.00 80.12 72 SER A O 1
ATOM 600 N N . LEU A 1 73 ? 5.716 -6.915 -10.714 1.00 82.38 73 LEU A N 1
ATOM 601 C CA . LEU A 1 73 ? 4.646 -6.548 -9.788 1.00 82.38 73 LEU A CA 1
ATOM 602 C C . LEU A 1 73 ? 4.433 -7.570 -8.669 1.00 82.38 73 LEU A C 1
ATOM 604 O O . LEU A 1 73 ? 3.306 -7.745 -8.200 1.00 82.38 73 LEU A O 1
ATOM 608 N N . ASP A 1 74 ? 5.501 -8.234 -8.219 1.00 88.06 74 ASP A N 1
ATOM 609 C CA . ASP A 1 74 ? 5.434 -9.009 -6.983 1.00 88.06 74 ASP A CA 1
ATOM 610 C C . ASP A 1 74 ? 5.201 -8.046 -5.812 1.00 88.06 74 ASP A C 1
ATOM 612 O O . ASP A 1 74 ? 6.083 -7.278 -5.416 1.00 88.06 74 ASP A O 1
ATOM 616 N N . MET A 1 75 ? 3.961 -8.029 -5.323 1.00 90.94 75 MET A N 1
ATOM 617 C CA . MET A 1 75 ? 3.487 -7.092 -4.315 1.00 90.94 75 MET A CA 1
ATOM 618 C C . MET A 1 75 ? 3.288 -7.796 -2.982 1.00 90.94 75 MET A C 1
ATOM 620 O O . MET A 1 75 ? 2.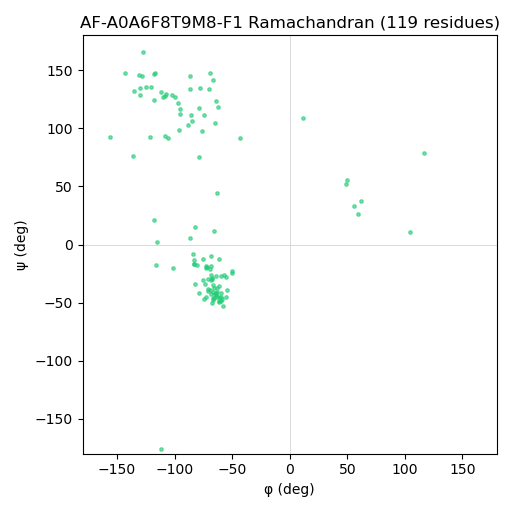508 -8.748 -2.876 1.00 90.94 75 MET A O 1
ATOM 624 N N . LYS A 1 76 ? 3.888 -7.251 -1.924 1.00 94.00 76 LYS A N 1
ATOM 625 C CA . LYS A 1 76 ? 3.676 -7.714 -0.548 1.00 94.00 76 LYS A CA 1
ATOM 626 C C . LYS A 1 76 ? 3.042 -6.632 0.301 1.00 94.00 76 LYS A C 1
ATOM 628 O O . LYS A 1 76 ? 3.239 -5.441 0.083 1.00 94.00 76 LYS A O 1
ATOM 633 N N . ALA A 1 77 ? 2.226 -7.051 1.265 1.00 94.12 77 ALA A N 1
ATOM 634 C CA . ALA A 1 77 ? 1.641 -6.113 2.209 1.00 94.12 77 ALA A CA 1
ATOM 635 C C . ALA A 1 77 ? 2.763 -5.475 3.034 1.00 94.12 77 ALA A C 1
ATOM 637 O O . ALA A 1 77 ? 3.525 -6.179 3.696 1.00 94.12 77 ALA A O 1
ATOM 638 N N . SER A 1 78 ? 2.834 -4.146 3.012 1.00 93.31 78 SER A N 1
ATOM 639 C CA . SER A 1 78 ? 3.901 -3.422 3.692 1.00 93.31 78 SER A CA 1
ATOM 640 C C . SER A 1 78 ? 3.769 -3.524 5.211 1.00 93.31 78 SER A C 1
ATOM 642 O O . SER A 1 78 ? 2.654 -3.524 5.759 1.00 93.31 78 SER A O 1
ATOM 644 N N . TRP A 1 79 ? 4.909 -3.523 5.905 1.00 89.25 79 TRP A N 1
ATOM 645 C CA . TRP A 1 79 ? 4.991 -3.467 7.369 1.00 89.25 79 TRP A CA 1
ATOM 646 C C . TRP A 1 79 ? 4.278 -2.229 7.943 1.00 89.25 79 TRP A C 1
ATO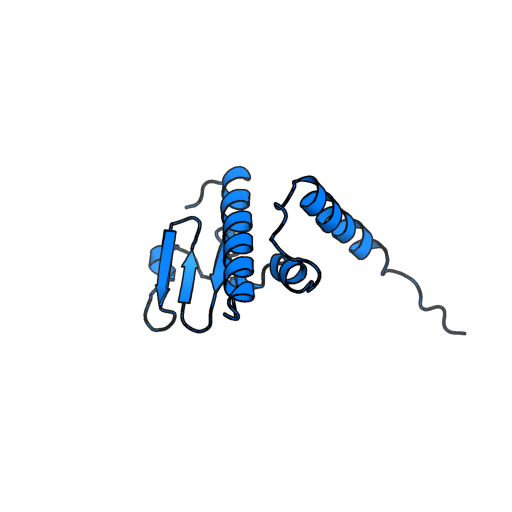M 648 O O . TRP A 1 79 ? 3.744 -2.266 9.055 1.00 89.25 79 TRP A O 1
ATOM 658 N N . LEU A 1 80 ? 4.180 -1.158 7.148 1.00 89.56 80 LEU A N 1
ATOM 659 C CA . LEU A 1 80 ? 3.466 0.081 7.453 1.00 89.56 80 LEU A CA 1
ATOM 660 C C . LEU A 1 80 ? 1.991 -0.141 7.826 1.00 89.56 80 LEU A C 1
ATOM 662 O O . LEU A 1 80 ? 1.426 0.614 8.621 1.00 89.56 80 LEU A O 1
ATOM 666 N N . ASN A 1 81 ? 1.360 -1.207 7.326 1.00 91.44 81 ASN A N 1
ATOM 667 C CA . ASN A 1 81 ? -0.019 -1.534 7.691 1.00 91.44 81 ASN A CA 1
ATOM 668 C C . ASN A 1 81 ? -0.179 -1.885 9.176 1.00 91.44 81 ASN A C 1
ATOM 670 O O . ASN A 1 81 ? -1.259 -1.656 9.723 1.00 91.44 81 ASN A O 1
ATOM 674 N N . LYS A 1 82 ? 0.872 -2.403 9.833 1.00 88.19 82 LYS A N 1
ATOM 675 C CA . LYS A 1 82 ? 0.863 -2.680 11.278 1.00 88.19 82 LYS A CA 1
ATOM 676 C C . LYS A 1 82 ? 0.707 -1.380 12.065 1.00 88.19 82 LYS A C 1
ATOM 678 O O . LYS A 1 82 ? -0.132 -1.317 12.957 1.00 88.19 82 LYS A O 1
ATOM 683 N N . LEU A 1 83 ? 1.428 -0.326 11.677 1.00 84.56 83 LEU A N 1
ATOM 684 C CA . LEU A 1 83 ? 1.283 1.003 12.278 1.00 84.56 83 LEU A CA 1
ATOM 685 C C . LEU A 1 83 ? -0.126 1.572 12.046 1.00 84.56 83 LEU A C 1
ATOM 687 O O . LEU A 1 83 ? -0.771 2.013 12.990 1.00 84.56 83 LEU A O 1
ATOM 691 N N . LEU A 1 84 ? -0.654 1.464 10.821 1.00 85.56 84 LEU A N 1
ATOM 692 C CA . LEU A 1 84 ? -2.009 1.927 10.480 1.00 85.56 84 LEU A CA 1
ATOM 693 C C . LEU A 1 84 ? -3.143 1.109 11.126 1.00 85.56 84 LEU A C 1
ATOM 695 O O . LEU A 1 84 ? -4.311 1.473 10.986 1.00 85.56 84 LEU A O 1
ATOM 699 N N . SER A 1 85 ? -2.840 -0.033 11.748 1.00 84.06 85 SER A N 1
ATOM 700 C CA . SER A 1 85 ? -3.825 -0.840 12.482 1.00 84.06 85 SER A CA 1
ATOM 701 C C . SER A 1 85 ? -4.047 -0.339 13.911 1.00 84.06 85 SER A C 1
ATOM 703 O O . SER A 1 85 ? -5.053 -0.681 14.536 1.00 84.06 85 SER A O 1
ATOM 705 N N . ASN A 1 86 ? -3.132 0.491 14.419 1.00 77.62 86 ASN A N 1
ATOM 706 C CA . ASN A 1 86 ? -3.233 1.066 15.746 1.00 77.62 86 ASN A CA 1
ATOM 707 C C . ASN A 1 86 ? -4.303 2.169 15.760 1.00 77.62 86 ASN A C 1
ATOM 709 O O . ASN A 1 86 ? -4.128 3.222 15.154 1.00 77.62 86 ASN A O 1
ATOM 713 N N . LYS A 1 87 ? -5.417 1.930 16.461 1.00 65.56 87 LYS A N 1
ATOM 714 C CA . LYS A 1 87 ? -6.542 2.878 16.552 1.00 65.56 87 LYS A CA 1
ATOM 715 C C . LYS A 1 87 ? -6.215 4.139 17.356 1.00 65.56 87 LYS A C 1
ATOM 717 O O . LYS A 1 87 ? -6.871 5.153 17.152 1.00 65.56 87 LYS A O 1
ATOM 722 N N . GLU A 1 88 ? -5.196 4.083 18.213 1.00 62.22 88 GLU A N 1
ATOM 723 C CA . GLU A 1 88 ? -4.667 5.247 18.940 1.00 62.22 88 GLU A CA 1
ATOM 724 C C . GLU A 1 88 ? -3.830 6.155 18.026 1.00 62.22 88 GLU A C 1
ATOM 726 O O . GLU A 1 88 ? -3.498 7.284 18.381 1.00 62.22 88 GLU A O 1
ATOM 731 N N . PHE A 1 89 ? -3.477 5.681 16.827 1.00 62.31 89 PHE A N 1
ATOM 732 C CA . PHE A 1 89 ? -2.746 6.467 15.846 1.00 62.31 89 PHE A CA 1
ATOM 733 C C . PHE A 1 89 ? -3.695 7.436 15.121 1.00 62.31 89 PHE A C 1
ATOM 735 O O . PHE A 1 89 ? -4.090 7.236 13.971 1.00 62.31 89 PHE A O 1
ATOM 742 N N . THR A 1 90 ? -4.081 8.516 15.800 1.00 57.19 90 THR A N 1
ATOM 743 C CA . THR A 1 90 ? -4.805 9.642 15.198 1.00 57.19 90 THR A CA 1
ATOM 744 C C . THR A 1 90 ? -3.813 10.634 14.591 1.00 57.19 90 THR A C 1
ATOM 746 O O . THR A 1 90 ? -3.094 11.328 15.306 1.00 57.19 90 THR A O 1
ATOM 749 N N . TYR A 1 91 ? -3.788 10.737 13.257 1.00 56.41 91 TYR A N 1
ATOM 750 C CA . TYR A 1 91 ? -2.846 11.566 12.482 1.00 56.41 91 TYR A CA 1
ATOM 751 C C . TYR A 1 91 ? -3.004 13.094 12.687 1.00 56.41 91 TYR A C 1
ATOM 753 O O . TYR A 1 91 ? -2.435 13.882 11.936 1.00 56.41 91 TYR A O 1
ATOM 761 N N . SER A 1 92 ? -3.774 13.568 13.671 1.00 49.84 92 SER A N 1
ATOM 762 C CA . SER A 1 92 ? -3.931 15.012 13.907 1.00 49.84 92 SER A CA 1
ATOM 763 C C . SER A 1 92 ? -2.645 15.677 14.410 1.00 49.84 92 SER A C 1
ATOM 765 O O . SER A 1 92 ? -2.486 16.886 14.260 1.00 49.84 92 SER A O 1
ATOM 767 N N . GLU A 1 93 ? -1.688 14.909 14.935 1.00 45.19 93 GLU A N 1
ATOM 768 C CA . GLU A 1 93 ? -0.421 15.434 15.439 1.00 45.19 93 GLU A CA 1
ATOM 769 C C . GLU A 1 93 ? 0.763 14.805 14.699 1.00 45.19 93 GLU A C 1
ATOM 771 O O . GLU A 1 93 ? 1.247 13.732 15.036 1.00 45.19 93 GLU A O 1
ATOM 776 N N . ARG A 1 94 ? 1.188 15.495 13.631 1.00 45.59 94 ARG A N 1
ATOM 777 C CA . ARG A 1 94 ? 2.466 15.375 12.903 1.00 45.59 94 ARG A CA 1
ATOM 778 C C . ARG A 1 94 ? 3.316 14.151 13.269 1.00 45.59 94 ARG A C 1
ATOM 780 O O . ARG A 1 94 ? 4.006 14.155 14.287 1.00 45.59 94 ARG A O 1
ATOM 787 N N . LEU A 1 95 ? 3.390 13.202 12.334 1.00 50.94 95 LEU A N 1
ATOM 788 C CA . LEU A 1 95 ? 4.409 12.154 12.253 1.00 50.94 95 LEU A CA 1
ATOM 789 C C . LEU A 1 95 ? 5.812 12.737 12.527 1.00 50.94 95 LEU A C 1
ATOM 791 O O . LEU A 1 95 ? 6.486 13.268 11.642 1.00 50.94 95 LEU A O 1
ATOM 795 N N . SER A 1 96 ? 6.250 12.711 13.784 1.00 50.50 96 SER A N 1
ATOM 796 C CA . SER A 1 96 ? 7.567 13.212 14.153 1.00 50.50 96 SER A CA 1
ATOM 797 C C . SER A 1 96 ? 8.578 12.088 13.966 1.00 50.50 96 SER A C 1
ATOM 799 O O . SER A 1 96 ? 8.298 10.924 14.259 1.00 50.50 96 SER A O 1
ATOM 801 N N . LYS A 1 97 ? 9.805 12.429 13.543 1.00 52.03 97 LYS A N 1
ATOM 802 C CA . LYS A 1 97 ? 10.930 11.472 13.474 1.00 52.03 97 LYS A CA 1
ATOM 803 C C . LYS A 1 97 ? 11.118 10.687 14.781 1.00 52.03 97 LYS A C 1
ATOM 805 O O . LYS A 1 97 ? 11.722 9.622 14.761 1.00 52.03 97 LYS A O 1
ATOM 810 N N . ARG A 1 98 ? 10.635 11.220 15.910 1.00 51.16 98 ARG A N 1
ATOM 811 C CA . ARG A 1 98 ? 10.674 10.586 17.227 1.00 51.16 98 ARG A CA 1
ATOM 812 C C . ARG A 1 98 ? 9.684 9.425 17.349 1.00 51.16 98 ARG A C 1
ATOM 814 O O . ARG A 1 98 ? 10.100 8.383 17.831 1.00 51.16 98 ARG A O 1
ATOM 821 N N . ILE A 1 99 ? 8.440 9.585 16.891 1.00 55.50 99 ILE A N 1
ATOM 822 C CA . ILE A 1 99 ? 7.416 8.521 16.922 1.00 55.50 99 ILE A CA 1
ATOM 823 C C . ILE A 1 99 ? 7.820 7.389 15.976 1.00 55.50 99 ILE A C 1
ATOM 825 O O . ILE A 1 99 ? 7.887 6.241 16.395 1.00 55.50 99 ILE A O 1
ATOM 829 N N . LEU A 1 100 ? 8.257 7.731 14.757 1.00 52.56 100 LEU A N 1
ATOM 830 C CA . LEU A 1 100 ? 8.809 6.750 13.815 1.00 52.56 100 LEU A CA 1
ATOM 831 C C . LEU A 1 100 ? 9.978 5.967 14.416 1.00 52.56 100 LEU A C 1
ATOM 833 O O . LEU A 1 100 ? 10.021 4.753 14.294 1.00 52.56 100 LEU A O 1
ATOM 837 N N . LYS A 1 101 ? 10.923 6.644 15.082 1.00 54.66 101 LYS A N 1
ATOM 838 C CA . LYS A 1 101 ? 12.044 5.968 15.751 1.00 54.66 101 LYS A CA 1
ATOM 839 C C . LYS A 1 101 ? 11.598 5.101 16.925 1.00 54.66 101 LYS A C 1
ATOM 841 O O . LYS A 1 101 ? 12.202 4.060 17.130 1.00 54.66 101 LYS A O 1
ATOM 846 N N . TYR A 1 102 ? 10.604 5.531 17.697 1.00 54.50 102 TYR A N 1
ATOM 847 C CA . TYR A 1 102 ? 10.111 4.779 18.847 1.00 54.50 102 TYR A CA 1
ATOM 848 C C . TYR A 1 102 ? 9.433 3.481 18.399 1.00 54.50 102 TYR A C 1
ATOM 850 O O . TYR A 1 102 ? 9.804 2.414 18.880 1.00 54.50 102 TYR A O 1
ATOM 858 N N . ASP A 1 103 ? 8.541 3.553 17.411 1.00 53.50 103 ASP A N 1
ATOM 859 C CA . ASP A 1 103 ? 7.810 2.380 16.925 1.00 53.50 103 ASP A CA 1
ATOM 860 C C . ASP A 1 103 ? 8.695 1.437 16.091 1.00 53.50 103 ASP A C 1
ATOM 862 O O . ASP A 1 103 ? 8.542 0.219 16.171 1.00 53.50 103 ASP A O 1
ATOM 866 N N . LEU A 1 104 ? 9.662 1.972 15.329 1.00 49.12 1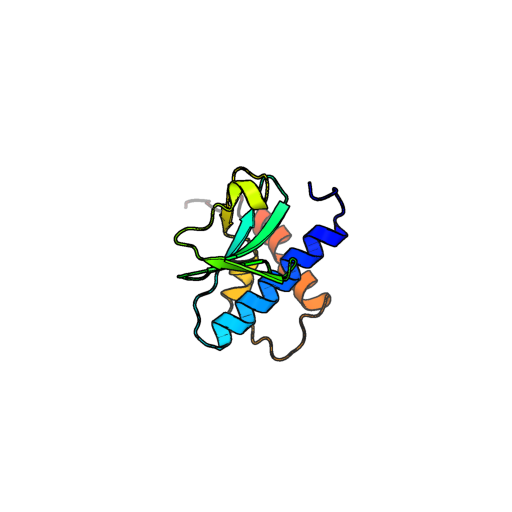04 LEU A N 1
ATOM 867 C CA . LEU A 1 104 ? 10.646 1.165 14.592 1.00 49.12 104 LEU A CA 1
ATOM 868 C C . LEU A 1 104 ? 11.664 0.486 15.520 1.00 49.12 104 LEU A C 1
ATOM 870 O O . LEU A 1 104 ? 12.023 -0.663 15.282 1.00 49.12 104 LEU A O 1
ATOM 874 N N . ALA A 1 105 ? 12.111 1.151 16.591 1.00 50.72 105 ALA A N 1
ATOM 875 C CA . ALA A 1 105 ? 13.059 0.560 17.540 1.00 50.72 105 ALA A CA 1
ATOM 876 C C . ALA A 1 105 ? 12.447 -0.605 18.337 1.00 50.72 105 ALA A C 1
ATOM 878 O O . ALA A 1 105 ? 13.160 -1.544 18.679 1.00 50.72 105 ALA A O 1
ATOM 879 N N . HIS A 1 106 ? 11.132 -0.588 18.583 1.00 43.34 106 HIS A N 1
ATOM 880 C CA . HIS A 1 106 ? 10.448 -1.699 19.255 1.00 43.34 106 HIS A CA 1
ATOM 881 C C . HIS A 1 106 ? 10.324 -2.956 18.378 1.00 43.34 106 HIS A C 1
ATOM 883 O O . HIS A 1 106 ? 10.164 -4.055 18.905 1.00 43.34 106 HIS A O 1
ATOM 889 N N . GLN A 1 107 ? 10.453 -2.841 17.051 1.00 45.88 107 GLN A N 1
ATOM 890 C CA . GLN A 1 107 ? 10.452 -4.013 16.168 1.00 45.88 107 GLN A CA 1
ATOM 891 C C . GLN A 1 107 ? 11.772 -4.796 16.231 1.00 45.88 107 GLN A C 1
ATOM 893 O O . GLN A 1 107 ? 11.756 -6.021 16.118 1.00 45.88 107 GLN A O 1
ATOM 898 N N . GLU A 1 108 ? 12.906 -4.136 16.488 1.00 40.41 108 GLU A N 1
ATOM 899 C CA . GLU A 1 108 ? 14.187 -4.836 16.676 1.00 40.41 108 GLU A CA 1
ATOM 900 C C . GLU A 1 108 ? 14.235 -5.604 18.009 1.00 40.41 108 GLU A C 1
ATOM 902 O O . GLU A 1 108 ? 14.846 -6.669 18.082 1.00 40.41 108 GLU A O 1
ATOM 907 N N . THR A 1 109 ? 13.529 -5.140 19.046 1.00 37.94 109 THR A N 1
ATOM 908 C CA . THR A 1 109 ? 13.468 -5.832 20.346 1.00 37.94 109 THR A CA 1
ATOM 909 C C . THR A 1 109 ? 12.454 -6.977 20.391 1.00 37.94 109 THR A C 1
ATOM 911 O O . THR A 1 109 ? 12.736 -8.006 21.006 1.00 37.94 109 THR A O 1
ATOM 914 N N . ASP A 1 110 ? 11.320 -6.870 19.690 1.00 38.31 110 ASP A N 1
ATOM 915 C CA . ASP A 1 110 ? 10.301 -7.935 19.666 1.00 38.31 110 ASP A CA 1
ATOM 916 C C . ASP A 1 110 ? 10.725 -9.166 18.849 1.00 38.31 110 ASP A C 1
ATOM 918 O O . ASP A 1 110 ? 10.187 -10.258 19.037 1.00 38.31 110 ASP A O 1
ATOM 922 N N . THR A 1 111 ? 11.728 -9.028 17.977 1.00 35.41 111 THR A N 1
ATOM 923 C CA . THR A 1 111 ? 12.252 -10.160 17.195 1.00 35.41 111 THR A CA 1
ATOM 924 C C . THR A 1 111 ? 13.273 -11.000 17.983 1.00 35.41 111 THR A C 1
ATOM 926 O O . THR A 1 111 ? 13.565 -12.129 17.597 1.00 35.41 111 THR A O 1
ATOM 929 N N . ILE A 1 112 ? 13.784 -10.501 19.119 1.00 36.06 112 ILE A N 1
ATOM 930 C CA . ILE A 1 112 ? 14.768 -11.212 19.963 1.00 36.06 112 ILE A CA 1
ATOM 931 C C . ILE A 1 112 ? 14.107 -11.852 21.202 1.00 36.06 112 ILE A C 1
ATOM 933 O O . ILE A 1 112 ? 14.632 -12.817 21.753 1.00 36.06 112 ILE A O 1
ATOM 937 N N . ALA A 1 113 ? 12.919 -11.399 21.612 1.00 35.78 113 ALA A N 1
ATOM 938 C CA . ALA A 1 113 ? 12.265 -11.862 22.842 1.00 35.78 113 ALA A CA 1
ATOM 939 C C . ALA A 1 113 ? 11.392 -13.131 22.706 1.00 35.78 113 ALA A C 1
ATOM 941 O O . ALA A 1 113 ? 10.747 -13.517 23.677 1.00 35.78 113 ALA A O 1
ATOM 942 N N . ASN A 1 114 ? 11.369 -13.803 21.546 1.00 36.34 114 ASN A N 1
ATOM 943 C CA . ASN A 1 114 ? 10.543 -15.007 21.335 1.00 36.34 114 ASN A CA 1
ATOM 944 C C . ASN A 1 114 ? 11.334 -16.292 21.028 1.00 36.34 114 ASN A C 1
ATOM 946 O O . ASN A 1 114 ? 10.783 -17.262 20.510 1.00 36.34 114 AS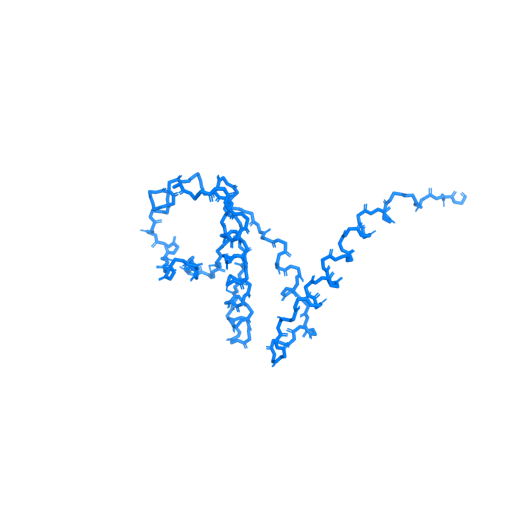N A O 1
ATOM 950 N N . VAL A 1 115 ? 12.617 -16.333 21.399 1.00 39.09 115 VAL A N 1
ATOM 951 C CA . VAL A 1 115 ? 13.375 -17.589 21.492 1.00 39.09 115 VAL A CA 1
ATOM 952 C C . VAL A 1 115 ? 13.605 -17.903 22.965 1.00 39.09 115 VAL A C 1
AT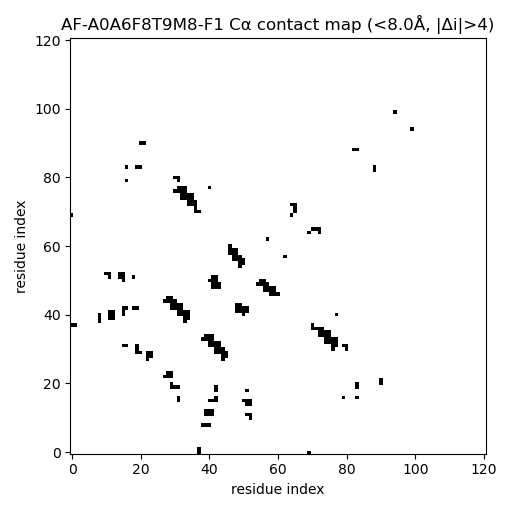OM 954 O O . VAL A 1 115 ? 14.573 -17.454 23.569 1.00 39.09 115 VAL A O 1
ATOM 957 N N . GLY A 1 116 ? 12.702 -18.695 23.539 1.00 43.88 116 GLY A N 1
ATOM 958 C CA . GLY A 1 116 ? 12.952 -19.387 24.801 1.00 43.88 116 GLY A CA 1
ATOM 959 C C . GLY A 1 116 ? 12.044 -18.981 25.951 1.00 43.88 116 GLY A C 1
ATOM 960 O O . GLY A 1 116 ? 12.478 -18.313 26.880 1.00 43.88 116 GLY A O 1
ATOM 961 N N . CYS A 1 117 ? 10.819 -19.505 25.961 1.00 37.50 117 CYS A N 1
ATOM 962 C CA . CYS A 1 117 ? 10.260 -20.022 27.207 1.00 37.50 117 CYS A CA 1
ATOM 963 C C . CYS A 1 117 ? 9.170 -21.061 26.915 1.00 37.50 117 CYS A C 1
ATOM 965 O O . CYS A 1 117 ? 8.002 -20.739 26.729 1.00 37.50 117 CYS A O 1
ATOM 967 N N . CYS A 1 118 ? 9.576 -22.326 26.866 1.00 37.62 118 CYS A N 1
ATOM 968 C CA . CYS A 1 118 ? 8.719 -23.475 27.142 1.00 37.62 118 CYS A CA 1
ATOM 969 C C . CYS A 1 118 ? 9.538 -24.420 28.026 1.00 37.62 118 CYS A C 1
ATOM 971 O O . CYS A 1 118 ? 10.097 -25.402 27.550 1.00 37.62 118 CYS A O 1
ATOM 973 N N . ILE A 1 119 ? 9.663 -24.079 29.312 1.00 41.28 119 ILE A N 1
ATOM 974 C CA . ILE A 1 119 ? 9.921 -25.083 30.345 1.00 41.28 119 ILE A CA 1
ATOM 975 C C . ILE A 1 119 ? 8.538 -25.624 30.707 1.00 41.28 119 ILE A C 1
ATOM 977 O O . ILE A 1 119 ? 7.721 -24.916 31.292 1.00 41.28 119 ILE A O 1
ATOM 981 N N . ILE A 1 120 ? 8.254 -26.842 30.253 1.00 44.56 120 ILE A N 1
ATOM 982 C CA . ILE A 1 120 ? 7.093 -27.619 30.683 1.00 44.56 120 ILE A CA 1
ATOM 983 C C . ILE A 1 120 ? 7.443 -28.203 32.059 1.00 44.56 120 ILE A C 1
ATOM 985 O O . ILE A 1 120 ? 8.569 -28.660 32.253 1.00 44.56 120 ILE A O 1
ATOM 989 N N . PHE A 1 121 ? 6.485 -28.087 32.982 1.00 45.47 121 PHE A N 1
ATOM 990 C CA . PHE A 1 121 ? 6.498 -28.584 34.361 1.00 45.47 121 PHE A CA 1
ATOM 991 C C . PHE A 1 121 ? 6.946 -30.041 34.507 1.00 45.47 121 PHE A C 1
ATOM 993 O O . PHE A 1 121 ? 6.583 -30.861 33.632 1.00 45.47 121 PHE A O 1
#

Solvent-accessible surface area (backbone atoms only — not comparable to full-atom values): 7343 Å² total; per-residue (Å²): 130,79,74,96,46,73,72,58,42,55,47,21,46,54,42,18,51,52,50,32,51,53,36,44,75,74,72,37,73,49,47,40,30,29,29,63,93,68,60,43,38,29,27,36,41,95,58,35,42,33,32,63,73,79,73,44,76,40,50,66,82,84,58,75,56,43,76,74,63,72,42,94,68,56,66,42,80,32,75,65,45,62,62,72,64,41,84,86,67,62,82,86,66,70,92,41,75,63,56,57,48,54,63,56,55,51,55,66,53,63,72,64,75,77,78,85,87,82,83,79,132

Radius of gyration: 16.9 Å; Cα contacts (8 Å, |Δi|>4): 134; chains: 1; bounding box: 33×44×53 Å

Organism: NCBI:txid2708020

Sequence (121 aa):
MCPENRAYIRNCEHQSFYLAALLRQENIPATVYDIEDINHTVVVTKYFLIDPWMGRIFSRSGTDLFEFYNSSLDMKASWLNKLLSNKEFTYSERLSKRILKYDLAHQETDTIANVGCCIIF

Secondary structure (DSSP, 8-state):
---S-HHHHHHHHHHHHHHHHHHHHTT--EEEEEEGGGTEEEEEESSEEEETTTTEEEETTT--HHHHHTS---EEE-THHHHTT-TT--TTS---HHHHHHHHHHHHHHTTTTS------

Foldseek 3Di:
DPPPDPVLLVVQVVQQLVVCLVCVVVVFHKFWKAQDVNSGIWIDGPFWIGRRSVRDIDGPPPDPVCVVVVGPRPIDGDPSVVVSVDPVPDVPDDPDPVVVCVVVVVVVVVVPPPPDDDPDD